Protein AF-A0A2I1FYW2-F1 (afdb_monomer_lite)

Foldseek 3Di:
DWQDQPPPQNVVPDDPPDGSLNCLVSQVVVVVVVVVVVCCCCDVVVVQAHFPDKDKDWDQDVSGTIDIDIDTDHDPVSDD

InterPro domains:
  IPR025476 Helitron helicase-like domain [PF14214] (1-72)

Radius of gyration: 15.27 Å; chains: 1; bounding box: 37×22×40 Å

Sequence (80 aa):
FTCNPKWPEITRELLPQQNAADRPDLTARVFHIKLRELLKDLCEKHWLGKVIAYVYVIEFQKRGLPHAHILLILNPEDKL

pLDDT: mean 95.51, std 4.62, range [74.31, 98.56]

Organism: NCBI:txid588596

Secondary structure (DSSP, 8-state):
-B--TT-HHHHTTPPTT--GGG-HHHHHHHHHHHHHH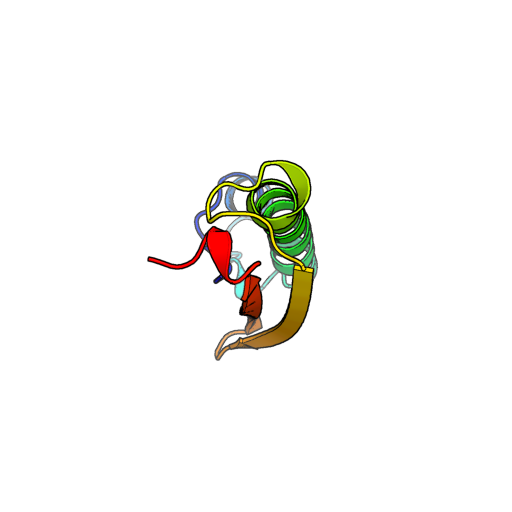HHHHHHTS-BTB-EEEEEEEEEE-TTS-EEEEEEEEE-GGG--

Structure (mmCIF, N/CA/C/O backbone):
data_AF-A0A2I1FYW2-F1
#
_entry.id   AF-A0A2I1FYW2-F1
#
loop_
_atom_site.group_PDB
_atom_site.id
_atom_site.type_symbol
_atom_site.label_atom_id
_atom_site.label_alt_id
_atom_site.label_comp_id
_atom_site.label_asym_id
_atom_site.label_entity_id
_atom_site.label_seq_id
_atom_site.pdbx_PDB_ins_code
_atom_site.Cartn_x
_atom_site.Cartn_y
_atom_site.Cartn_z
_atom_site.occupancy
_atom_site.B_iso_or_equiv
_atom_site.auth_seq_id
_atom_site.auth_comp_id
_atom_site.auth_asym_id
_atom_site.auth_atom_id
_atom_site.pdbx_PDB_model_num
ATOM 1 N N . PHE A 1 1 ? -3.642 5.657 -0.221 1.00 94.81 1 PHE A N 1
ATOM 2 C CA . PHE A 1 1 ? -2.174 5.472 -0.138 1.00 94.81 1 PHE A CA 1
ATOM 3 C C . PHE A 1 1 ? -1.655 5.062 -1.511 1.00 94.81 1 PHE A C 1
ATOM 5 O O . PHE A 1 1 ? -2.146 4.085 -2.053 1.00 94.81 1 PHE A O 1
ATOM 12 N N . THR A 1 2 ? -0.722 5.806 -2.107 1.00 95.38 2 THR A N 1
ATOM 13 C CA . THR A 1 2 ? -0.280 5.596 -3.504 1.00 95.38 2 THR A CA 1
ATOM 14 C C . THR A 1 2 ? 1.172 5.143 -3.549 1.00 95.38 2 THR A C 1
ATOM 16 O O . THR A 1 2 ? 1.999 5.692 -2.821 1.00 95.38 2 THR A O 1
ATOM 19 N N . CYS A 1 3 ? 1.503 4.192 -4.425 1.00 96.31 3 CYS A N 1
ATOM 20 C CA . CYS A 1 3 ? 2.893 3.850 -4.706 1.00 96.31 3 CYS A CA 1
ATOM 21 C C . CYS A 1 3 ? 3.651 5.054 -5.272 1.00 96.31 3 CYS A C 1
ATOM 23 O O . CYS A 1 3 ? 3.241 5.640 -6.274 1.00 96.31 3 CYS A O 1
ATOM 25 N N . ASN A 1 4 ? 4.783 5.401 -4.658 1.00 96.00 4 ASN A N 1
ATOM 26 C CA . ASN A 1 4 ? 5.672 6.429 -5.182 1.00 96.00 4 ASN A CA 1
ATOM 27 C C . ASN A 1 4 ? 6.817 5.764 -5.966 1.00 96.00 4 ASN A C 1
ATOM 29 O O . ASN A 1 4 ? 7.668 5.120 -5.351 1.00 96.00 4 ASN A O 1
ATOM 33 N N . PRO A 1 5 ? 6.903 5.946 -7.296 1.00 94.88 5 PRO A N 1
ATOM 34 C CA . PRO A 1 5 ? 7.954 5.331 -8.108 1.00 94.88 5 PRO A CA 1
ATOM 35 C C . PRO A 1 5 ? 9.362 5.852 -7.775 1.00 94.88 5 PRO A C 1
ATOM 37 O O . PRO A 1 5 ? 10.346 5.252 -8.191 1.00 94.88 5 PRO A O 1
ATOM 40 N N . LYS A 1 6 ? 9.470 6.960 -7.028 1.00 96.12 6 LYS A N 1
ATOM 41 C CA . LYS A 1 6 ? 10.742 7.561 -6.601 1.00 96.12 6 LYS A CA 1
ATOM 42 C C . LYS A 1 6 ? 11.254 7.032 -5.259 1.00 96.12 6 LYS A C 1
ATOM 44 O O . LYS A 1 6 ? 12.237 7.564 -4.747 1.00 96.12 6 LYS A O 1
ATOM 49 N N . TRP A 1 7 ? 10.593 6.048 -4.648 1.00 97.56 7 TRP A N 1
ATOM 50 C CA . TRP A 1 7 ? 11.100 5.460 -3.410 1.00 97.56 7 TRP A CA 1
ATOM 51 C C . TRP A 1 7 ? 12.493 4.843 -3.623 1.00 97.56 7 TRP A C 1
ATOM 53 O O . TRP A 1 7 ? 12.678 4.138 -4.618 1.00 97.56 7 TRP A O 1
ATOM 63 N N . PRO A 1 8 ? 13.460 5.073 -2.711 1.00 97.81 8 PRO A N 1
ATOM 64 C CA . PRO A 1 8 ? 14.819 4.548 -2.847 1.00 97.81 8 PRO A CA 1
ATOM 65 C C . PRO A 1 8 ? 14.876 3.029 -3.019 1.00 97.81 8 PRO A C 1
ATOM 67 O O . PRO A 1 8 ? 15.722 2.526 -3.744 1.00 97.81 8 PRO A O 1
ATOM 70 N N . GLU A 1 9 ? 13.967 2.296 -2.376 1.00 97.88 9 GLU A N 1
ATOM 71 C CA . GLU A 1 9 ? 13.868 0.837 -2.473 1.00 97.88 9 GLU A CA 1
ATOM 72 C C . GLU A 1 9 ? 13.459 0.365 -3.874 1.00 97.88 9 GLU A C 1
ATOM 74 O O . GLU A 1 9 ? 13.740 -0.770 -4.239 1.00 97.88 9 GLU A O 1
ATOM 79 N N . ILE A 1 10 ? 12.802 1.228 -4.656 1.00 97.44 10 ILE A N 1
ATOM 80 C CA . ILE A 1 10 ? 12.495 0.969 -6.064 1.00 97.44 10 ILE A CA 1
ATOM 81 C C . ILE A 1 10 ? 13.676 1.424 -6.919 1.00 97.44 10 ILE A C 1
ATOM 83 O O . ILE A 1 10 ? 14.233 0.630 -7.665 1.00 97.44 10 ILE A O 1
ATOM 87 N N . THR A 1 11 ? 14.089 2.690 -6.806 1.00 97.31 11 THR A N 1
ATOM 88 C CA . THR A 1 11 ? 15.070 3.281 -7.730 1.00 97.31 11 THR A CA 1
ATOM 89 C C . THR A 1 11 ? 16.451 2.635 -7.660 1.00 97.31 11 THR A C 1
ATOM 91 O O . THR A 1 11 ? 17.132 2.597 -8.679 1.00 97.31 11 THR A O 1
ATOM 94 N N . ARG A 1 12 ? 16.858 2.095 -6.502 1.00 97.75 12 ARG A N 1
ATOM 95 C CA . ARG A 1 12 ? 18.131 1.365 -6.344 1.00 97.75 12 ARG A CA 1
ATOM 96 C C . ARG A 1 12 ? 18.173 0.032 -7.090 1.00 97.75 12 ARG A C 1
ATOM 98 O O . ARG A 1 12 ? 19.257 -0.417 -7.433 1.00 97.75 12 ARG A O 1
ATOM 105 N N . GLU A 1 13 ? 17.016 -0.577 -7.333 1.00 97.44 13 GLU A N 1
ATOM 106 C CA . GLU A 1 13 ? 16.885 -1.920 -7.916 1.00 97.44 13 GLU A CA 1
ATOM 107 C C . GLU A 1 13 ? 16.450 -1.881 -9.396 1.00 97.44 13 GLU A C 1
ATOM 109 O O . GLU A 1 13 ? 16.194 -2.924 -10.009 1.00 97.44 13 GLU A O 1
ATOM 114 N N . LEU A 1 14 ? 16.336 -0.680 -9.980 1.00 97.31 14 LEU A N 1
ATOM 115 C CA . LEU A 1 14 ? 16.079 -0.499 -11.409 1.00 97.31 14 LEU A CA 1
ATOM 116 C C . LEU A 1 14 ? 17.373 -0.681 -12.203 1.00 97.31 14 LEU A C 1
ATOM 118 O O . LEU A 1 14 ? 18.411 -0.104 -11.878 1.00 97.31 14 LEU A O 1
ATOM 122 N N . LEU A 1 15 ? 17.296 -1.449 -13.289 1.00 96.81 15 LEU A N 1
ATOM 123 C CA . LEU A 1 15 ? 18.387 -1.538 -14.256 1.00 96.81 15 LEU A CA 1
ATOM 124 C C . LEU A 1 15 ? 18.467 -0.249 -15.096 1.00 96.81 15 LEU A C 1
ATOM 126 O O . LEU A 1 15 ? 17.482 0.494 -15.176 1.00 96.81 15 LEU A O 1
ATOM 130 N N . PRO A 1 16 ? 19.603 0.028 -15.767 1.00 96.69 16 PRO A N 1
ATOM 131 C CA . PRO A 1 16 ? 19.693 1.153 -16.690 1.00 96.69 16 PRO A CA 1
ATOM 132 C C . PRO A 1 16 ? 18.528 1.157 -17.685 1.00 96.69 16 PRO A C 1
ATOM 134 O O . PRO A 1 16 ? 18.198 0.124 -18.261 1.00 96.69 16 PRO A O 1
ATOM 137 N N . GLN A 1 17 ? 17.921 2.330 -17.883 1.00 95.31 17 GLN A N 1
ATOM 138 C CA . GLN A 1 17 ? 16.760 2.561 -18.759 1.00 95.31 17 GLN A CA 1
ATOM 139 C C . GLN A 1 17 ? 15.427 1.944 -18.297 1.00 95.31 17 GLN A C 1
ATOM 141 O O . GLN A 1 17 ? 14.405 2.238 -18.914 1.00 95.31 17 GLN A O 1
ATOM 146 N N . GLN A 1 18 ? 15.390 1.173 -17.204 1.00 95.56 18 GLN A N 1
ATOM 147 C CA . GLN A 1 18 ? 14.122 0.773 -16.592 1.00 95.56 18 GLN A CA 1
ATOM 148 C C . GLN A 1 18 ? 13.493 1.933 -15.822 1.00 95.56 18 GLN A C 1
ATOM 150 O O . GLN A 1 18 ? 14.162 2.716 -15.145 1.00 95.56 18 GLN A O 1
ATOM 155 N N . ASN A 1 19 ? 12.170 1.998 -15.876 1.00 93.88 19 ASN A N 1
ATOM 156 C CA . ASN A 1 19 ? 11.350 2.794 -14.982 1.00 93.88 19 ASN A CA 1
ATOM 157 C C . ASN A 1 19 ? 10.562 1.877 -14.026 1.00 93.88 19 ASN A C 1
ATOM 159 O O . ASN A 1 19 ? 10.503 0.661 -14.193 1.00 93.88 19 ASN A O 1
ATOM 163 N N . ALA A 1 20 ? 9.935 2.460 -13.004 1.00 93.94 20 ALA A N 1
ATOM 164 C CA . ALA A 1 20 ? 9.203 1.696 -11.992 1.00 93.94 20 ALA A CA 1
ATOM 165 C C . ALA A 1 20 ? 8.058 0.835 -12.568 1.00 93.94 20 ALA A C 1
ATOM 167 O O . ALA A 1 20 ? 7.799 -0.249 -12.053 1.00 93.94 20 ALA A O 1
ATOM 168 N N . ALA A 1 21 ? 7.390 1.285 -13.635 1.00 92.06 21 ALA A N 1
ATOM 169 C CA . ALA A 1 21 ? 6.318 0.522 -14.273 1.00 92.06 21 ALA A CA 1
ATOM 170 C C . ALA A 1 21 ? 6.838 -0.724 -15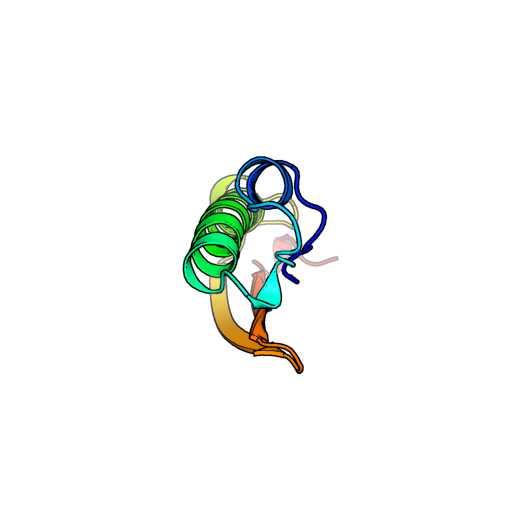.012 1.00 92.06 21 ALA A C 1
ATOM 172 O O . ALA A 1 21 ? 6.086 -1.681 -15.173 1.00 92.06 21 ALA A O 1
ATOM 173 N N . ASP A 1 22 ? 8.121 -0.752 -15.390 1.00 93.81 22 ASP A N 1
ATOM 174 C CA . ASP A 1 22 ? 8.757 -1.916 -16.021 1.00 93.81 22 ASP A CA 1
ATOM 175 C C . ASP A 1 22 ? 9.055 -3.037 -15.003 1.00 93.81 22 ASP A C 1
ATOM 177 O O . ASP A 1 22 ? 9.363 -4.166 -15.385 1.00 93.81 22 ASP A O 1
ATOM 181 N N . ARG A 1 23 ? 8.965 -2.738 -13.697 1.00 94.31 23 ARG A N 1
ATOM 182 C CA . ARG A 1 23 ? 9.203 -3.666 -12.577 1.00 94.31 23 ARG A CA 1
ATOM 183 C C . ARG A 1 23 ? 7.989 -3.738 -11.637 1.00 94.31 23 ARG A C 1
ATOM 185 O O . ARG A 1 23 ? 8.058 -3.303 -10.479 1.00 94.31 23 ARG A O 1
ATOM 192 N N . PRO A 1 24 ? 6.846 -4.275 -12.111 1.00 93.81 24 PRO A N 1
ATOM 193 C CA . PRO A 1 24 ? 5.623 -4.374 -11.312 1.00 93.81 24 PRO A CA 1
ATOM 194 C C . PRO A 1 24 ? 5.800 -5.253 -10.063 1.00 93.81 24 PRO A C 1
ATOM 196 O O . PRO A 1 24 ? 5.187 -4.986 -9.033 1.00 93.81 24 PRO A O 1
ATOM 199 N N . ASP A 1 25 ? 6.684 -6.252 -10.116 1.00 94.88 25 ASP A N 1
ATOM 200 C CA . ASP A 1 25 ? 7.066 -7.098 -8.980 1.00 94.88 25 ASP A CA 1
ATOM 201 C C . ASP A 1 25 ? 7.683 -6.276 -7.837 1.00 94.88 25 ASP A C 1
ATOM 203 O O . ASP A 1 25 ? 7.280 -6.384 -6.674 1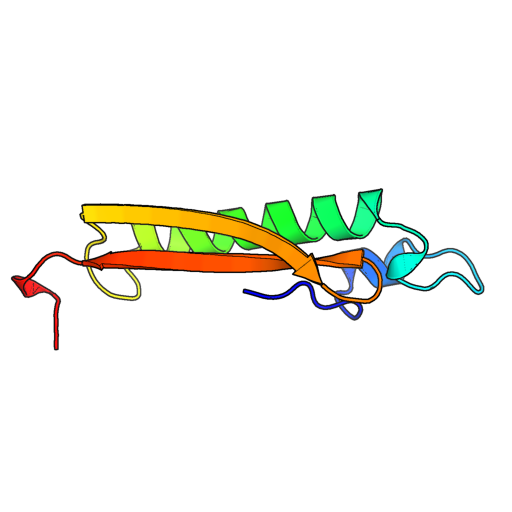.00 94.88 25 ASP A O 1
ATOM 207 N N . LEU A 1 26 ? 8.631 -5.404 -8.184 1.00 96.12 26 LEU A N 1
ATOM 208 C CA . LEU A 1 26 ? 9.358 -4.557 -7.249 1.00 96.12 26 LEU A CA 1
ATOM 209 C C . LEU A 1 26 ? 8.437 -3.499 -6.642 1.00 96.12 26 LEU A C 1
ATOM 211 O O . LEU A 1 26 ? 8.396 -3.332 -5.421 1.00 96.12 26 LEU A O 1
ATOM 215 N N . THR A 1 27 ? 7.666 -2.807 -7.483 1.00 95.88 27 THR A N 1
ATOM 216 C CA . THR A 1 27 ? 6.737 -1.766 -7.027 1.00 95.88 27 THR A CA 1
ATOM 217 C C . THR A 1 27 ? 5.642 -2.339 -6.132 1.00 95.88 27 THR A C 1
ATOM 219 O O . THR A 1 27 ? 5.398 -1.781 -5.061 1.00 95.88 27 THR A O 1
ATOM 222 N N . ALA A 1 28 ? 5.045 -3.482 -6.492 1.00 95.88 28 ALA A N 1
ATOM 223 C CA . ALA A 1 28 ? 4.044 -4.158 -5.668 1.00 95.88 28 ALA A CA 1
ATOM 224 C C . ALA A 1 28 ? 4.616 -4.597 -4.313 1.00 95.88 28 ALA A C 1
ATOM 226 O O . ALA A 1 28 ? 3.985 -4.376 -3.277 1.00 95.88 28 ALA A O 1
ATOM 227 N N . ARG A 1 29 ? 5.833 -5.156 -4.293 1.00 97.50 29 ARG A N 1
ATOM 228 C CA . ARG A 1 29 ? 6.496 -5.587 -3.056 1.00 97.50 29 ARG A CA 1
ATOM 229 C C . ARG A 1 29 ? 6.789 -4.413 -2.121 1.00 97.50 29 ARG A C 1
ATOM 231 O O . ARG A 1 29 ? 6.437 -4.474 -0.943 1.00 97.50 29 ARG A O 1
ATOM 238 N N . VAL A 1 30 ? 7.406 -3.344 -2.630 1.00 98.00 30 VAL A N 1
ATOM 239 C CA . VAL A 1 30 ? 7.731 -2.153 -1.824 1.00 98.00 30 VAL A CA 1
ATOM 240 C C . VAL A 1 30 ? 6.455 -1.471 -1.331 1.00 98.00 30 VAL A C 1
ATOM 242 O O . VAL A 1 30 ? 6.361 -1.113 -0.156 1.00 98.00 30 VAL A O 1
ATOM 245 N N . PHE A 1 31 ? 5.448 -1.341 -2.198 1.00 97.94 31 PHE A N 1
ATOM 246 C CA . PHE A 1 31 ? 4.144 -0.804 -1.827 1.00 97.94 31 PHE A CA 1
ATOM 247 C C . PHE A 1 31 ? 3.492 -1.609 -0.703 1.00 97.94 31 PHE A C 1
ATOM 249 O O . PHE A 1 31 ? 3.055 -1.018 0.281 1.00 97.94 31 PHE A O 1
ATOM 256 N N . HIS A 1 32 ? 3.464 -2.941 -0.812 1.00 98.00 32 HIS A N 1
ATOM 257 C CA . HIS A 1 32 ? 2.854 -3.802 0.197 1.00 98.00 32 HIS A CA 1
ATOM 258 C C . HIS A 1 32 ? 3.541 -3.655 1.559 1.00 98.00 32 HIS A C 1
ATOM 260 O O . HIS A 1 32 ? 2.859 -3.500 2.570 1.00 98.00 32 HIS A O 1
ATOM 266 N N . ILE A 1 33 ? 4.878 -3.625 1.595 1.00 98.38 33 ILE A N 1
ATOM 267 C CA . ILE A 1 33 ? 5.636 -3.412 2.838 1.00 98.38 33 ILE A CA 1
ATOM 268 C C . ILE A 1 33 ? 5.226 -2.091 3.496 1.00 98.38 33 ILE A C 1
ATOM 270 O O . ILE A 1 33 ? 4.871 -2.081 4.673 1.00 98.38 33 ILE A O 1
ATOM 274 N N . LYS A 1 34 ? 5.217 -0.991 2.736 1.00 98.56 34 LYS A N 1
ATOM 275 C CA . LYS A 1 34 ? 4.866 0.331 3.272 1.00 98.56 34 LYS A CA 1
ATOM 276 C C . LYS A 1 34 ? 3.388 0.438 3.659 1.00 98.56 34 LYS A C 1
ATOM 278 O O . LYS A 1 34 ? 3.078 1.083 4.654 1.00 98.56 34 LYS A O 1
ATOM 283 N N . LEU A 1 35 ? 2.486 -0.222 2.928 1.00 98.44 35 LEU A N 1
ATOM 284 C CA . LEU A 1 35 ? 1.069 -0.299 3.286 1.00 98.44 35 LEU A CA 1
ATOM 285 C C . LEU A 1 35 ? 0.875 -1.020 4.624 1.00 98.44 35 LEU A C 1
ATOM 287 O O . LEU A 1 35 ? 0.099 -0.549 5.448 1.00 98.44 35 LEU A O 1
ATOM 291 N N . ARG A 1 36 ? 1.589 -2.126 4.877 1.00 98.38 36 ARG A N 1
ATOM 292 C CA . ARG A 1 36 ? 1.507 -2.811 6.177 1.00 98.38 36 ARG A CA 1
ATOM 293 C C . ARG A 1 36 ? 2.001 -1.938 7.323 1.00 98.38 36 ARG A C 1
ATOM 295 O O . ARG A 1 36 ? 1.371 -1.936 8.370 1.00 98.38 36 ARG A O 1
ATOM 302 N N . GLU A 1 37 ? 3.097 -1.208 7.134 1.00 98.44 37 GLU A N 1
ATOM 303 C CA . GLU A 1 37 ? 3.590 -0.289 8.168 1.00 98.44 37 GLU A CA 1
ATOM 304 C C . GLU A 1 37 ? 2.581 0.834 8.439 1.00 98.44 37 GLU A C 1
ATOM 306 O O . GLU A 1 37 ? 2.248 1.076 9.595 1.00 98.44 37 GLU A O 1
ATOM 311 N N . LEU A 1 38 ? 1.978 1.410 7.392 1.00 98.38 38 LEU A N 1
ATOM 312 C CA . LEU A 1 38 ? 0.880 2.367 7.551 1.00 98.38 38 LEU A CA 1
ATOM 313 C C . LEU A 1 38 ? -0.301 1.761 8.330 1.00 98.38 38 LEU A C 1
ATOM 315 O O . LEU A 1 38 ? -0.840 2.403 9.224 1.00 98.38 38 LEU A O 1
ATOM 319 N N . LEU A 1 39 ? -0.710 0.527 8.020 1.00 98.38 39 LEU A N 1
ATOM 320 C CA . LEU A 1 39 ? -1.805 -0.132 8.739 1.00 98.38 39 LEU A CA 1
ATOM 321 C C . LEU A 1 39 ? -1.469 -0.373 10.216 1.00 98.38 39 LEU A C 1
ATOM 323 O O . LEU A 1 39 ? -2.361 -0.216 11.043 1.00 98.38 39 LEU A O 1
ATOM 327 N N . LYS A 1 40 ? -0.215 -0.684 10.567 1.00 98.44 40 LYS A N 1
ATOM 328 C CA . LYS A 1 40 ? 0.217 -0.769 11.974 1.00 98.44 40 LYS A CA 1
ATOM 329 C C . LYS A 1 40 ? 0.141 0.585 12.671 1.00 98.44 40 LYS A C 1
ATOM 331 O O . LYS A 1 40 ? -0.390 0.671 13.774 1.00 98.44 40 LYS A O 1
ATOM 336 N N . ASP A 1 41 ? 0.627 1.646 12.031 1.00 98.44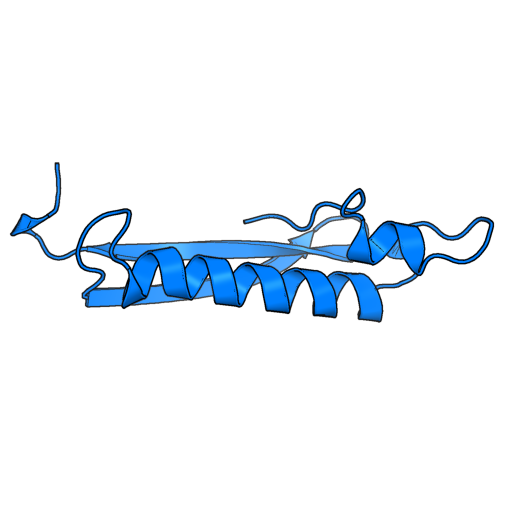 41 ASP A N 1
ATOM 337 C CA . ASP A 1 41 ? 0.567 3.002 12.592 1.00 98.44 41 ASP A CA 1
ATOM 338 C C . ASP A 1 41 ? -0.886 3.426 12.878 1.00 98.44 41 ASP A C 1
ATOM 340 O O . ASP A 1 41 ? -1.196 3.988 13.930 1.00 98.44 41 ASP A O 1
ATOM 344 N N . LEU A 1 42 ? -1.803 3.086 11.971 1.00 97.75 42 LEU A N 1
ATOM 345 C CA . LEU A 1 42 ? -3.224 3.396 12.107 1.00 97.75 42 LEU A CA 1
ATOM 346 C C . LEU A 1 42 ? -3.937 2.494 13.128 1.00 97.75 42 LEU A C 1
ATOM 348 O O . LEU A 1 42 ? -4.677 2.991 13.973 1.00 97.75 42 LEU A O 1
ATOM 352 N N . CYS A 1 43 ? -3.735 1.176 13.054 1.00 97.31 43 CYS A N 1
ATOM 353 C CA . CYS A 1 43 ? -4.555 0.198 13.776 1.00 97.31 43 CYS A CA 1
ATOM 354 C C . CYS A 1 43 ? -3.955 -0.244 15.114 1.00 97.31 43 CYS A C 1
ATOM 356 O O . CYS A 1 43 ? -4.715 -0.538 16.028 1.00 97.31 43 CYS A O 1
ATOM 358 N N . GLU A 1 44 ? -2.628 -0.295 15.238 1.00 96.44 44 GLU A N 1
ATOM 359 C CA . GLU A 1 44 ? -1.935 -0.738 16.459 1.00 96.44 44 GLU A CA 1
ATOM 360 C C . GLU A 1 44 ? -1.431 0.451 17.279 1.00 96.44 44 GLU A C 1
ATOM 362 O O . GLU A 1 44 ? -1.549 0.456 18.501 1.00 96.44 44 GLU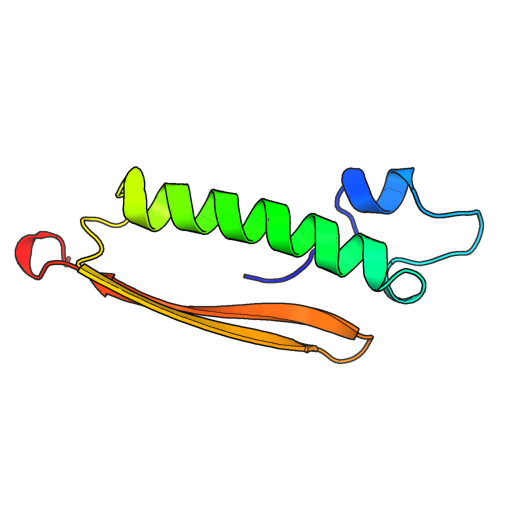 A O 1
ATOM 367 N N . LYS A 1 45 ? -0.883 1.479 16.617 1.00 97.88 45 LYS A N 1
ATOM 368 C CA . LYS A 1 45 ? -0.373 2.683 17.298 1.00 97.88 45 LYS A CA 1
ATOM 369 C C . LYS A 1 45 ? -1.429 3.772 17.481 1.00 97.88 45 LYS A C 1
ATOM 371 O O . LYS A 1 45 ? -1.137 4.784 18.112 1.00 97.88 45 LYS A O 1
ATOM 376 N N . HIS A 1 46 ? -2.629 3.573 16.931 1.00 95.88 46 HIS A N 1
ATOM 377 C CA . HIS A 1 46 ? -3.792 4.451 17.092 1.00 95.88 46 HIS A CA 1
ATOM 378 C C . HIS A 1 46 ? -3.516 5.926 16.754 1.00 95.88 46 HIS A C 1
ATOM 380 O O . HIS A 1 46 ? -4.049 6.826 17.398 1.00 95.88 46 HIS A O 1
ATOM 386 N N . TRP A 1 47 ? -2.697 6.196 15.730 1.00 95.81 47 TRP A N 1
ATOM 387 C CA . TRP A 1 47 ? -2.314 7.571 15.368 1.00 95.81 47 TRP A CA 1
ATOM 388 C C . TRP A 1 47 ? -3.496 8.480 15.005 1.00 95.81 47 TRP A C 1
ATOM 390 O O . TRP A 1 47 ? -3.388 9.694 15.144 1.00 95.81 47 TRP A O 1
ATOM 400 N N . LEU A 1 48 ? -4.610 7.905 14.543 1.00 95.12 48 LEU A N 1
ATOM 401 C CA . LEU A 1 48 ? -5.852 8.625 14.235 1.00 95.12 48 LEU A CA 1
ATOM 402 C C . LEU A 1 48 ? -6.984 8.305 15.230 1.00 95.12 48 LEU A C 1
ATOM 404 O O . LEU A 1 48 ? -8.149 8.500 14.899 1.00 95.12 48 LEU A O 1
ATOM 408 N N . GLY A 1 49 ? -6.661 7.773 16.412 1.00 96.44 49 GLY A N 1
ATOM 409 C CA . GLY A 1 49 ? -7.631 7.210 17.356 1.00 96.44 49 GLY A CA 1
ATOM 410 C C . GLY A 1 49 ? -7.788 5.693 17.217 1.00 96.44 49 GLY A C 1
ATOM 411 O O . GLY A 1 49 ? -7.179 5.056 16.347 1.00 96.44 49 GLY A O 1
ATOM 412 N N . LYS A 1 50 ? -8.590 5.076 18.093 1.00 97.81 50 LYS A N 1
ATOM 413 C CA . LYS A 1 50 ? -8.765 3.621 18.105 1.00 97.81 50 LYS A CA 1
ATOM 414 C C . LYS A 1 50 ? -9.585 3.167 16.899 1.00 97.81 50 LYS A C 1
ATOM 416 O O . LYS A 1 50 ? -10.790 3.395 16.820 1.00 97.81 50 LYS A O 1
ATOM 421 N N . VAL A 1 51 ? -8.941 2.467 15.968 1.00 98.00 51 VAL A N 1
ATOM 422 C CA . VAL A 1 51 ? -9.610 1.809 14.836 1.00 98.00 51 VAL A CA 1
ATOM 423 C C . VAL A 1 51 ? -10.330 0.553 15.339 1.00 98.00 51 VAL A C 1
ATOM 425 O O . VAL A 1 51 ? -9.693 -0.357 15.862 1.00 98.00 51 VAL A O 1
ATOM 428 N N . ILE A 1 52 ? -11.653 0.492 15.176 1.00 97.81 52 ILE A N 1
ATOM 429 C CA . ILE A 1 52 ? -12.484 -0.665 15.559 1.00 97.81 52 ILE A CA 1
ATOM 430 C C . ILE A 1 52 ? -12.723 -1.633 14.397 1.00 97.81 52 ILE A C 1
ATOM 432 O O . ILE A 1 52 ? -12.946 -2.820 14.615 1.00 97.81 52 ILE A O 1
ATOM 436 N N . ALA A 1 53 ? -12.659 -1.139 13.162 1.00 97.88 53 ALA A N 1
ATOM 437 C CA . ALA A 1 53 ? -12.692 -1.942 11.947 1.00 97.88 53 ALA A CA 1
ATOM 438 C C . ALA A 1 53 ? -12.065 -1.157 10.792 1.00 97.88 53 ALA A C 1
ATOM 440 O O . ALA A 1 53 ? -12.050 0.075 10.797 1.00 97.88 53 ALA A O 1
ATOM 441 N N . TYR A 1 54 ? -11.564 -1.861 9.782 1.00 97.62 54 TYR A N 1
ATOM 442 C CA . TYR A 1 54 ? -11.077 -1.241 8.557 1.00 97.62 54 TYR A CA 1
ATOM 443 C C . TYR A 1 54 ? -11.274 -2.173 7.365 1.00 97.62 54 TYR A C 1
ATOM 445 O O . TYR A 1 54 ? -11.285 -3.395 7.501 1.00 97.62 54 TYR A O 1
ATOM 453 N N . VAL A 1 55 ? -11.411 -1.581 6.183 1.00 98.12 55 VAL A N 1
ATOM 454 C CA . VAL A 1 55 ? -11.404 -2.288 4.900 1.00 98.12 55 VAL A CA 1
ATOM 455 C C . VAL A 1 55 ? -10.540 -1.503 3.929 1.00 98.12 55 VAL A C 1
ATOM 457 O O . VAL A 1 55 ? -10.503 -0.273 3.970 1.00 98.12 55 VAL A O 1
ATOM 460 N N . TYR A 1 56 ? -9.820 -2.200 3.059 1.00 97.94 56 TYR A N 1
ATOM 461 C CA . TYR A 1 56 ? -9.075 -1.554 1.994 1.00 97.94 56 TYR A CA 1
ATOM 462 C C . TYR A 1 56 ? -9.132 -2.371 0.711 1.00 97.94 56 TYR A C 1
ATOM 464 O O . TYR A 1 56 ? -9.255 -3.594 0.735 1.00 97.94 56 TYR A O 1
ATOM 472 N N . VAL A 1 57 ? -9.020 -1.671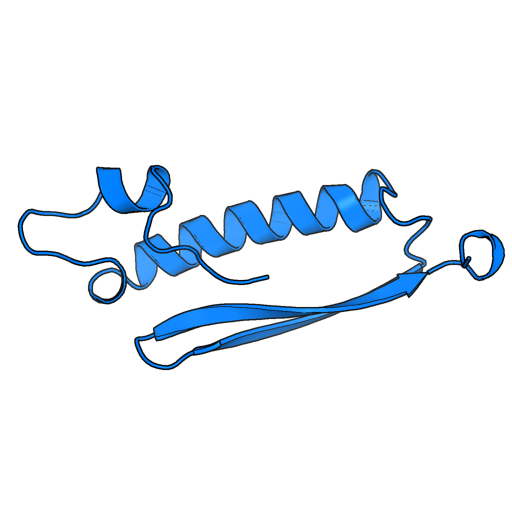 -0.411 1.00 97.94 57 VAL A N 1
ATOM 473 C CA . VAL A 1 57 ? -8.906 -2.260 -1.746 1.00 97.94 57 VAL A CA 1
ATOM 474 C C . VAL A 1 57 ? -7.644 -1.715 -2.386 1.00 97.94 57 VAL A C 1
ATOM 476 O O . VAL A 1 57 ? -7.337 -0.531 -2.244 1.00 97.94 57 VAL A O 1
ATOM 479 N N . ILE A 1 58 ? -6.915 -2.585 -3.079 1.00 97.00 58 ILE A N 1
ATOM 480 C CA . ILE A 1 58 ? -5.763 -2.204 -3.890 1.00 97.00 58 ILE A CA 1
ATOM 481 C C . ILE A 1 58 ? -6.185 -2.258 -5.354 1.00 97.00 58 ILE A C 1
ATOM 483 O O . ILE A 1 58 ? -6.627 -3.297 -5.839 1.00 97.00 58 ILE A O 1
ATOM 487 N N . GLU A 1 59 ? -6.011 -1.147 -6.053 1.00 95.56 59 GLU A N 1
ATOM 488 C CA . GLU A 1 59 ? -6.201 -1.035 -7.494 1.00 95.56 59 GLU A CA 1
ATOM 489 C C . GLU A 1 59 ? -4.893 -0.627 -8.171 1.00 95.56 59 GLU A C 1
ATOM 491 O O . GLU A 1 59 ? -4.034 0.025 -7.575 1.00 95.56 59 GLU A O 1
ATOM 496 N N . PHE A 1 60 ? -4.737 -1.004 -9.434 1.00 91.62 60 PHE A N 1
ATOM 497 C CA . PHE A 1 60 ? -3.596 -0.592 -10.240 1.00 91.62 60 PHE A CA 1
ATOM 498 C C . PHE A 1 60 ? -4.010 0.590 -11.112 1.00 91.62 60 PHE A C 1
ATOM 500 O O . PHE A 1 60 ? -4.876 0.472 -11.977 1.00 91.62 60 PHE A O 1
ATOM 507 N N . GLN A 1 61 ? -3.398 1.748 -10.869 1.00 82.88 61 GLN A N 1
ATOM 508 C CA . GLN A 1 61 ? -3.676 2.971 -11.617 1.00 82.88 61 GLN A CA 1
ATOM 509 C C . GLN A 1 61 ? -3.131 2.880 -13.051 1.00 82.88 61 GLN A C 1
ATOM 511 O O . GLN A 1 61 ? -2.370 1.972 -13.398 1.00 82.88 61 GLN A O 1
ATOM 516 N N . LYS A 1 62 ? -3.481 3.854 -13.907 1.00 74.31 62 LYS A N 1
ATOM 517 C CA . LYS A 1 62 ? -2.865 3.988 -15.239 1.00 74.31 62 LYS A CA 1
ATOM 518 C C . LYS A 1 62 ? -1.338 3.959 -15.093 1.00 74.31 62 LYS A C 1
ATOM 520 O O . LYS A 1 62 ? -0.794 4.686 -14.267 1.00 74.31 62 LYS A O 1
ATOM 525 N N . ARG A 1 63 ? -0.667 3.153 -15.928 1.00 77.75 63 ARG A N 1
ATOM 526 C CA . ARG A 1 63 ? 0.775 2.808 -15.851 1.00 77.75 63 ARG A CA 1
ATOM 527 C C . ARG A 1 63 ? 1.148 1.769 -14.781 1.00 77.75 63 ARG A C 1
ATOM 529 O O . ARG A 1 63 ? 2.326 1.600 -14.500 1.00 77.75 63 ARG A O 1
ATOM 536 N N . GLY A 1 64 ? 0.172 1.058 -14.216 1.00 84.88 64 GLY A N 1
ATOM 537 C CA . GLY A 1 64 ? 0.402 -0.171 -13.453 1.00 84.88 64 GLY A CA 1
ATOM 538 C C . GLY A 1 64 ? 0.965 0.025 -12.047 1.00 84.88 64 GLY A C 1
ATOM 539 O O . GLY A 1 64 ? 1.508 -0.919 -11.484 1.00 84.88 64 GLY A O 1
ATOM 540 N N . LEU A 1 65 ? 0.853 1.221 -11.461 1.00 92.62 65 LEU A N 1
ATOM 541 C CA . LEU A 1 65 ? 1.288 1.452 -10.081 1.00 92.62 65 LEU A CA 1
ATOM 542 C C . LEU A 1 65 ? 0.145 1.176 -9.091 1.00 92.62 65 LEU A C 1
ATOM 544 O O . LEU A 1 65 ? -0.979 1.625 -9.332 1.00 92.62 65 LEU A O 1
ATOM 548 N N . PRO A 1 66 ? 0.410 0.481 -7.971 1.00 96.12 66 PRO A N 1
ATOM 549 C CA . PRO A 1 66 ? -0.625 0.158 -7.003 1.00 96.12 66 PRO A CA 1
ATOM 550 C C . PRO A 1 66 ? -1.045 1.381 -6.176 1.00 96.12 66 PRO A C 1
ATOM 552 O O . PRO A 1 66 ? -0.233 2.225 -5.777 1.00 96.12 66 PRO A O 1
ATOM 555 N N . HIS A 1 67 ? -2.337 1.450 -5.887 1.00 96.19 67 HIS A N 1
ATOM 556 C CA . HIS A 1 67 ? -2.976 2.447 -5.046 1.00 96.19 67 HIS A CA 1
ATOM 557 C C . HIS A 1 67 ? -3.972 1.757 -4.116 1.00 96.19 67 HIS A C 1
ATOM 559 O O . HIS A 1 67 ? -4.744 0.910 -4.549 1.00 96.19 67 HIS A O 1
ATOM 565 N N . ALA A 1 68 ? -3.951 2.113 -2.835 1.00 97.69 68 ALA A N 1
ATOM 566 C CA . ALA A 1 68 ? -4.885 1.611 -1.841 1.00 97.69 68 ALA A CA 1
ATOM 567 C C . ALA A 1 68 ? -5.891 2.690 -1.442 1.00 97.69 68 ALA A C 1
ATOM 569 O O . ALA A 1 68 ? -5.498 3.759 -0.955 1.00 97.69 68 ALA A O 1
ATOM 570 N N . HIS A 1 69 ? -7.171 2.350 -1.559 1.00 97.25 69 HIS A N 1
ATOM 571 C CA . HIS A 1 69 ? -8.274 3.037 -0.893 1.00 97.25 69 HIS A CA 1
ATOM 572 C C . HIS A 1 69 ? -8.492 2.372 0.460 1.00 97.25 69 HIS A C 1
ATOM 574 O O . HIS A 1 69 ? -8.661 1.156 0.511 1.00 97.25 69 HIS A O 1
ATOM 580 N N . ILE A 1 70 ? -8.445 3.141 1.549 1.00 98.00 70 ILE A N 1
ATOM 581 C CA . ILE A 1 70 ? -8.521 2.623 2.922 1.00 98.00 70 ILE A CA 1
ATOM 582 C C . ILE A 1 70 ? -9.666 3.337 3.633 1.00 98.00 70 ILE A C 1
ATOM 584 O O . ILE A 1 70 ? -9.655 4.562 3.735 1.00 98.00 70 ILE A O 1
ATOM 588 N N . LEU A 1 71 ? -10.630 2.569 4.133 1.00 98.00 71 LEU A N 1
ATOM 589 C CA . LEU A 1 71 ? -11.707 3.047 4.989 1.00 98.00 71 LEU A CA 1
ATOM 590 C C . LEU A 1 71 ? -11.433 2.594 6.424 1.00 98.00 71 LEU A C 1
ATOM 592 O O . LEU A 1 71 ? -11.278 1.400 6.685 1.00 98.00 71 LEU A O 1
ATOM 596 N N . LEU A 1 72 ? -11.393 3.555 7.344 1.00 97.56 72 LEU A N 1
ATOM 597 C CA . LEU A 1 72 ? -11.212 3.326 8.775 1.00 97.56 72 LEU A CA 1
ATOM 598 C C . LEU A 1 72 ? -12.524 3.611 9.500 1.00 97.56 72 LEU A C 1
ATOM 600 O O . LEU A 1 72 ? -13.155 4.643 9.275 1.00 97.56 72 LEU A O 1
ATOM 604 N N . ILE A 1 73 ? -12.907 2.719 10.404 1.00 97.69 73 ILE A N 1
ATOM 605 C CA . ILE A 1 73 ? -14.009 2.924 11.337 1.00 97.69 73 ILE A CA 1
ATOM 606 C C . ILE A 1 73 ? -13.380 3.154 12.709 1.00 97.69 73 ILE A C 1
ATOM 608 O O . ILE A 1 73 ? -12.803 2.237 13.292 1.00 97.69 73 ILE A O 1
ATOM 612 N N . LEU A 1 74 ? -13.456 4.393 13.196 1.00 97.94 74 LEU A N 1
ATOM 613 C CA . LEU A 1 74 ? -12.922 4.795 14.499 1.00 97.94 74 LEU A CA 1
ATOM 614 C C . LEU A 1 74 ? -13.945 4.571 15.616 1.00 97.94 74 LEU A C 1
ATOM 616 O O . LEU A 1 74 ? -15.158 4.678 15.391 1.00 97.94 74 LEU A O 1
ATOM 620 N N . ASN A 1 75 ? -13.441 4.306 16.819 1.00 97.69 75 ASN A N 1
ATOM 621 C CA . ASN A 1 75 ? -14.204 4.350 18.060 1.00 97.69 75 ASN A CA 1
ATOM 622 C C . ASN A 1 75 ? -14.905 5.719 18.177 1.00 97.69 75 ASN A C 1
ATOM 624 O O . ASN A 1 75 ? -14.237 6.736 17.992 1.00 97.69 75 ASN A O 1
ATOM 628 N N . PRO A 1 76 ? -16.226 5.782 18.440 1.00 96.62 76 PRO A N 1
ATOM 629 C CA . PRO A 1 76 ? -16.954 7.048 18.533 1.00 96.62 76 PRO A CA 1
ATOM 630 C C . PRO A 1 76 ? -16.344 8.074 19.492 1.00 96.62 76 PRO A C 1
ATOM 632 O O . PRO A 1 76 ? -16.422 9.260 19.202 1.00 96.62 76 PRO A O 1
ATOM 635 N N . GLU A 1 77 ? -15.724 7.622 20.583 1.00 97.06 77 GLU A N 1
ATOM 636 C CA . GLU A 1 77 ? -15.084 8.489 21.585 1.00 97.06 77 GLU A CA 1
ATOM 637 C C . GLU A 1 77 ? -13.816 9.185 21.072 1.00 97.06 77 GLU A C 1
ATOM 639 O O . GLU A 1 77 ? -13.452 10.241 21.576 1.00 97.06 77 GLU A O 1
ATOM 644 N N . ASP A 1 78 ? -13.165 8.612 20.057 1.00 95.44 78 ASP A N 1
ATOM 645 C CA . ASP A 1 78 ? -11.940 9.153 19.462 1.00 95.44 78 ASP A CA 1
ATOM 646 C C . ASP A 1 78 ? -12.223 10.005 18.210 1.00 95.44 78 ASP A C 1
ATOM 648 O O . ASP A 1 78 ? -11.296 10.465 17.540 1.00 95.44 78 ASP A O 1
ATOM 652 N N . LYS A 1 79 ? -13.501 10.186 17.843 1.00 86.94 79 LYS A N 1
ATOM 653 C CA . LYS A 1 79 ? -13.899 11.052 16.727 1.00 86.94 79 LYS A CA 1
ATOM 654 C C . LYS A 1 79 ? -13.905 12.512 17.190 1.00 86.94 79 LYS A C 1
ATOM 656 O O . LYS A 1 79 ? -14.434 12.813 18.255 1.00 86.94 79 LYS A O 1
ATOM 661 N N . LEU A 1 80 ? -13.324 13.388 16.367 1.00 78.06 80 LEU A N 1
ATOM 662 C CA . LEU A 1 80 ? -13.386 14.847 16.524 1.00 78.06 80 LEU A CA 1
ATOM 663 C C . LEU A 1 80 ? -14.811 15.382 16.343 1.00 78.06 80 LEU A C 1
ATOM 665 O O . LEU A 1 80 ? -15.532 14.838 15.472 1.00 78.06 80 LEU A O 1
#